Protein AF-A0A7S1U1Q9-F1 (afdb_monomer_lite)

Foldseek 3Di:
DVVVVVCVVQVVLVVVLVVLVVVLVPDPDPVSNVVSLVVSVVSLVVCVVVLLVVLVQLVDWDFDVDVPDDGWIARPVDNVDTCPDPVSVVVNVVSVVCVCCRPPVSVVVVVVVVVPDPPPPPD

Structure (mmCIF, N/CA/C/O backbone):
data_AF-A0A7S1U1Q9-F1
#
_entry.id   AF-A0A7S1U1Q9-F1
#
loop_
_atom_site.group_PDB
_atom_site.id
_atom_site.type_symbol
_atom_site.label_atom_id
_atom_site.label_alt_id
_atom_site.label_comp_id
_atom_site.label_asym_id
_atom_site.label_entity_id
_atom_site.label_seq_id
_atom_site.pdbx_PDB_ins_code
_atom_site.Cartn_x
_atom_site.Cartn_y
_atom_site.Cartn_z
_atom_site.occupancy
_atom_site.B_iso_or_equiv
_atom_site.auth_seq_id
_atom_site.auth_comp_id
_atom_site.auth_asym_id
_atom_site.auth_atom_id
_atom_site.pdbx_PDB_model_num
ATOM 1 N N . ASP A 1 1 ? 14.024 -17.373 -10.344 1.00 50.00 1 ASP A N 1
ATOM 2 C CA . ASP A 1 1 ? 12.901 -16.471 -10.676 1.00 50.00 1 ASP A CA 1
ATOM 3 C C . ASP A 1 1 ? 12.632 -15.476 -9.555 1.00 50.00 1 ASP A C 1
ATOM 5 O O . ASP A 1 1 ? 11.973 -15.807 -8.574 1.00 50.00 1 ASP A O 1
ATOM 9 N N . TYR A 1 2 ? 13.161 -14.258 -9.680 1.00 52.94 2 TYR A N 1
ATOM 10 C CA . TYR A 1 2 ? 13.013 -13.172 -8.698 1.00 52.94 2 TYR A CA 1
ATOM 11 C C . TYR A 1 2 ? 11.547 -12.838 -8.382 1.00 52.94 2 TYR A C 1
ATOM 13 O O . TYR A 1 2 ? 11.214 -12.513 -7.242 1.00 52.94 2 TYR A O 1
ATOM 21 N N . PHE A 1 3 ? 10.656 -13.040 -9.355 1.00 55.47 3 PHE A N 1
ATOM 22 C CA . PHE A 1 3 ? 9.212 -12.914 -9.190 1.00 55.47 3 PHE A CA 1
ATOM 23 C C . PHE A 1 3 ? 8.642 -13.883 -8.142 1.00 55.47 3 PHE A C 1
ATOM 25 O O . PHE A 1 3 ? 7.838 -13.476 -7.314 1.00 55.47 3 PHE A O 1
ATOM 32 N N . HIS A 1 4 ? 9.105 -15.138 -8.089 1.00 58.59 4 HIS A N 1
ATOM 33 C CA . HIS A 1 4 ? 8.676 -16.087 -7.053 1.00 58.59 4 HIS A CA 1
ATOM 34 C C . HIS A 1 4 ? 9.153 -15.664 -5.656 1.00 58.59 4 HIS A C 1
ATOM 36 O O . HIS A 1 4 ? 8.424 -15.845 -4.684 1.00 58.59 4 HIS A O 1
ATOM 42 N N . GLY A 1 5 ? 10.334 -15.042 -5.557 1.00 61.84 5 GLY A N 1
ATOM 43 C CA . GLY A 1 5 ? 10.854 -14.490 -4.302 1.00 61.84 5 GLY A CA 1
ATOM 44 C C . GLY A 1 5 ? 10.065 -13.270 -3.814 1.00 61.84 5 GLY A C 1
ATOM 45 O O . GLY A 1 5 ? 9.730 -13.189 -2.633 1.00 61.84 5 GLY A O 1
ATOM 46 N N . LEU A 1 6 ? 9.706 -12.358 -4.725 1.00 62.38 6 LEU A N 1
ATOM 47 C CA . LEU A 1 6 ? 8.869 -11.190 -4.423 1.00 62.38 6 LEU A CA 1
ATOM 48 C C . LEU A 1 6 ? 7.423 -11.572 -4.105 1.00 62.38 6 LEU A C 1
ATOM 50 O O . LEU A 1 6 ? 6.814 -11.017 -3.191 1.00 62.38 6 LEU A O 1
ATOM 54 N N . VAL A 1 7 ? 6.859 -12.530 -4.840 1.00 64.94 7 VAL A N 1
ATOM 55 C CA . VAL A 1 7 ? 5.527 -13.058 -4.545 1.00 64.94 7 VAL A CA 1
ATOM 56 C C . VAL A 1 7 ? 5.556 -13.776 -3.205 1.00 64.94 7 VAL A C 1
ATOM 58 O O . VAL A 1 7 ? 4.652 -13.562 -2.420 1.00 64.94 7 VAL A O 1
ATOM 61 N N . MET A 1 8 ? 6.594 -14.531 -2.844 1.00 66.75 8 MET A N 1
ATOM 62 C CA . MET A 1 8 ? 6.680 -15.085 -1.485 1.00 66.75 8 MET A CA 1
ATOM 63 C C . MET A 1 8 ? 6.754 -13.995 -0.411 1.00 66.75 8 MET A C 1
ATOM 65 O O . MET A 1 8 ? 6.061 -14.101 0.603 1.00 66.75 8 MET A O 1
ATOM 69 N N . SER A 1 9 ? 7.535 -12.934 -0.625 1.00 66.75 9 SER A N 1
ATOM 70 C CA . SER A 1 9 ? 7.691 -11.865 0.369 1.00 66.75 9 SER A CA 1
ATOM 71 C C . SER A 1 9 ? 6.464 -10.953 0.494 1.00 66.75 9 SER A C 1
ATOM 73 O O . SER A 1 9 ? 6.261 -10.370 1.555 1.00 66.75 9 SER A O 1
ATOM 75 N N . THR A 1 10 ? 5.613 -10.872 -0.535 1.00 70.81 10 THR A N 1
ATOM 76 C CA . THR A 1 10 ? 4.384 -10.050 -0.543 1.00 70.81 10 THR A CA 1
ATOM 77 C C . THR A 1 10 ? 3.098 -10.862 -0.356 1.00 70.81 10 THR A C 1
ATOM 79 O O . THR A 1 10 ? 2.179 -10.414 0.326 1.00 70.81 10 THR A O 1
ATOM 82 N N . ALA A 1 11 ? 3.025 -12.090 -0.867 1.00 74.56 11 ALA A N 1
ATOM 83 C CA . ALA A 1 11 ? 1.877 -12.979 -0.698 1.00 74.56 11 ALA A CA 1
ATOM 84 C C . ALA A 1 11 ? 1.785 -13.516 0.728 1.00 74.56 11 ALA A C 1
ATOM 86 O O . ALA A 1 11 ? 0.681 -13.634 1.244 1.00 74.56 11 ALA A O 1
ATOM 87 N N . THR A 1 12 ? 2.908 -13.785 1.401 1.00 77.56 12 THR A N 1
ATOM 88 C CA . THR A 1 12 ? 2.886 -14.214 2.809 1.00 77.56 12 THR A CA 1
ATOM 89 C C . THR A 1 12 ? 2.208 -13.177 3.712 1.00 7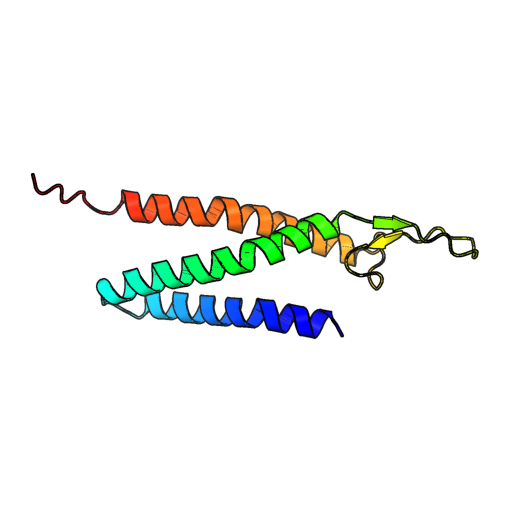7.56 12 THR A C 1
ATOM 91 O O . THR A 1 12 ? 1.250 -13.537 4.401 1.00 77.56 12 THR A O 1
ATOM 94 N N . PRO A 1 13 ? 2.601 -11.886 3.695 1.00 76.12 13 PRO A N 1
ATOM 95 C CA . PRO A 1 13 ? 1.897 -10.883 4.480 1.00 76.12 13 PRO A CA 1
ATOM 96 C C . PRO A 1 13 ? 0.468 -10.643 3.979 1.00 76.12 13 PRO A C 1
ATOM 98 O O . PRO A 1 13 ? -0.402 -10.433 4.812 1.00 76.12 13 PRO A O 1
ATOM 101 N N . LEU A 1 14 ? 0.167 -10.744 2.678 1.00 75.62 14 LEU A N 1
ATOM 102 C CA . LEU A 1 14 ? -1.215 -10.618 2.182 1.00 75.62 14 LEU A CA 1
ATOM 103 C C . LEU A 1 14 ? -2.129 -11.758 2.653 1.00 75.62 14 LEU A C 1
ATOM 105 O O . LEU A 1 14 ? -3.251 -11.505 3.085 1.00 75.62 14 LEU A O 1
ATOM 109 N N . VAL A 1 15 ? -1.656 -13.004 2.620 1.00 82.25 15 VAL A N 1
ATOM 110 C CA . VAL A 1 15 ? -2.392 -14.169 3.133 1.00 82.25 15 VAL A CA 1
ATOM 111 C C . VAL A 1 15 ? -2.610 -14.025 4.636 1.00 82.25 15 VAL A C 1
ATOM 113 O O . VAL A 1 15 ? -3.726 -14.231 5.113 1.00 82.25 15 VAL A O 1
ATOM 116 N N . LEU A 1 16 ? -1.585 -13.598 5.381 1.00 81.94 16 LEU A N 1
ATOM 117 C CA . LEU A 1 16 ? -1.723 -13.292 6.805 1.00 81.94 16 LEU A CA 1
ATOM 118 C C . LEU A 1 16 ? -2.730 -12.160 7.050 1.00 81.94 16 LEU A C 1
ATOM 120 O O . LEU A 1 16 ? -3.570 -12.290 7.935 1.00 81.94 16 LEU A O 1
ATOM 124 N N . LEU A 1 17 ? -2.725 -11.098 6.241 1.00 81.06 17 LEU A N 1
ATOM 125 C CA . LEU A 1 17 ? -3.694 -10.003 6.334 1.00 81.06 17 LEU A CA 1
ATOM 126 C C . LEU A 1 17 ? -5.129 -10.478 6.081 1.00 81.06 17 LEU A C 1
ATOM 128 O O . LEU A 1 17 ? -6.029 -10.103 6.831 1.00 81.06 17 LEU A O 1
ATOM 132 N N . VAL A 1 18 ? -5.350 -11.334 5.079 1.00 83.75 18 VAL A N 1
ATOM 133 C CA . VAL A 1 18 ? -6.671 -11.920 4.799 1.00 83.75 18 VAL A CA 1
ATOM 134 C C . VAL A 1 18 ? -7.125 -12.799 5.964 1.00 83.75 18 VAL A C 1
ATOM 136 O O . VAL A 1 18 ? -8.255 -12.654 6.430 1.00 83.75 18 VAL A O 1
ATOM 139 N N . LEU A 1 19 ? -6.247 -13.654 6.493 1.00 86.62 19 LEU A N 1
ATOM 140 C CA . LEU A 1 19 ? -6.551 -14.489 7.660 1.00 86.62 19 LEU A CA 1
ATOM 141 C C . LEU A 1 19 ? -6.871 -13.649 8.900 1.00 86.62 19 LEU A C 1
ATOM 143 O O . LEU A 1 19 ? -7.816 -13.959 9.623 1.00 86.62 19 LEU A O 1
ATOM 147 N N . MET A 1 20 ? -6.137 -12.562 9.133 1.00 83.56 20 MET A N 1
ATOM 148 C CA . MET A 1 20 ? -6.384 -11.644 10.246 1.00 83.56 20 MET A CA 1
ATOM 149 C C . MET A 1 20 ? -7.679 -10.845 10.066 1.00 8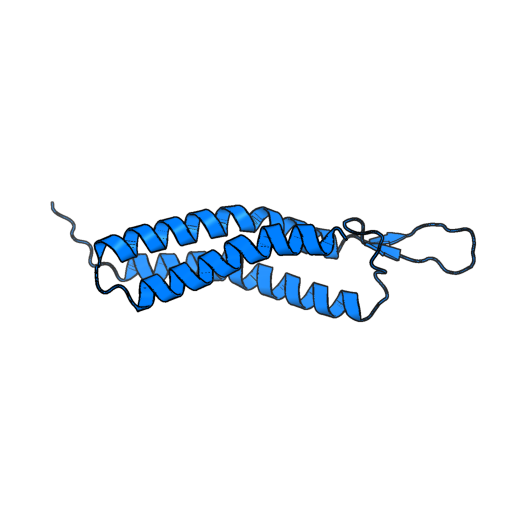3.56 20 MET A C 1
ATOM 151 O O . MET A 1 20 ? -8.415 -10.652 11.035 1.00 83.56 20 MET A O 1
ATOM 155 N N . TYR A 1 21 ? -7.999 -10.427 8.840 1.00 83.25 21 TYR A N 1
ATOM 156 C CA . TYR A 1 21 ? -9.261 -9.762 8.516 1.00 83.25 21 TYR A CA 1
ATOM 157 C C . TYR A 1 21 ? -10.457 -10.698 8.734 1.00 83.25 21 TYR A C 1
ATOM 159 O O . TYR A 1 21 ? -11.438 -10.313 9.370 1.00 83.25 21 TYR A O 1
ATOM 167 N N . VAL A 1 22 ? -10.354 -11.955 8.296 1.00 86.50 22 VAL A N 1
ATOM 168 C CA . VAL A 1 22 ? -11.358 -12.996 8.572 1.00 86.50 22 VAL A CA 1
ATOM 169 C C . VAL A 1 22 ? -11.433 -13.298 10.074 1.00 86.50 22 VAL A C 1
ATOM 171 O O . VAL A 1 22 ? -12.517 -13.380 10.646 1.00 86.50 22 VAL A O 1
ATOM 174 N N . GLY A 1 23 ? -10.296 -13.363 10.768 1.00 83.69 23 GLY A N 1
ATOM 175 C CA . GLY A 1 23 ? -10.250 -13.481 12.226 1.00 83.69 23 GLY A CA 1
ATOM 176 C C . GLY A 1 23 ? -10.992 -12.337 12.926 1.00 83.69 23 GLY A C 1
ATOM 177 O O . GLY A 1 23 ? -11.713 -12.568 13.896 1.00 83.69 23 GLY A O 1
ATOM 178 N N . ARG A 1 24 ? -10.910 -11.110 12.401 1.00 82.75 24 ARG A N 1
ATOM 179 C CA . ARG A 1 24 ? -11.636 -9.940 12.919 1.00 82.75 24 ARG A CA 1
ATOM 180 C C . ARG A 1 24 ? -13.155 -10.048 12.731 1.00 82.75 24 ARG A C 1
ATOM 182 O O . ARG A 1 24 ? -13.913 -9.582 13.590 1.00 82.75 24 ARG A O 1
ATOM 189 N N . THR A 1 25 ? -13.618 -10.627 11.622 1.00 80.44 25 THR A N 1
ATOM 190 C CA . THR A 1 25 ? -15.060 -10.813 11.380 1.00 80.44 25 THR A CA 1
ATOM 191 C C . THR A 1 25 ? -15.639 -11.933 12.243 1.00 80.44 25 THR A C 1
ATOM 193 O O . THR A 1 25 ? -16.773 -11.805 12.705 1.00 80.44 25 THR A O 1
ATOM 196 N N . ILE A 1 26 ? -14.849 -12.973 12.529 1.00 87.06 26 ILE A N 1
ATOM 197 C CA . ILE A 1 26 ? -15.238 -14.117 13.370 1.00 87.06 26 ILE A CA 1
ATOM 198 C C . ILE A 1 26 ? -15.177 -13.776 14.868 1.00 87.06 26 ILE A C 1
ATOM 200 O O . ILE A 1 26 ? -16.041 -14.191 15.644 1.00 87.06 26 ILE A O 1
ATOM 204 N N . THR A 1 27 ? -14.173 -13.012 15.301 1.00 84.75 27 THR A N 1
ATOM 205 C CA . THR A 1 27 ? -14.011 -12.653 16.716 1.00 84.75 27 THR A CA 1
ATOM 206 C C . THR A 1 27 ? -15.046 -11.607 17.145 1.00 84.75 27 THR A C 1
ATOM 208 O O . THR A 1 27 ? -15.120 -10.496 16.613 1.00 84.75 27 THR A O 1
ATOM 211 N N . ARG A 1 28 ? -15.866 -11.963 18.145 1.00 82.31 28 ARG A N 1
ATOM 212 C CA . ARG A 1 28 ? -16.805 -11.037 18.814 1.00 82.31 28 ARG A CA 1
ATOM 213 C C . ARG A 1 28 ? -16.155 -10.251 19.956 1.00 82.31 28 ARG A C 1
ATOM 215 O O . ARG A 1 28 ? -16.739 -9.276 20.416 1.00 82.31 28 ARG A O 1
ATOM 222 N N . ASP A 1 29 ? -14.966 -10.660 20.396 1.00 83.56 29 ASP A N 1
ATOM 223 C CA . ASP A 1 29 ? -14.230 -10.002 21.473 1.00 83.56 29 ASP A CA 1
ATOM 224 C C . ASP A 1 29 ? -13.689 -8.636 21.021 1.00 83.56 29 ASP A C 1
ATOM 226 O O . ASP A 1 29 ? -12.932 -8.516 20.053 1.00 83.56 29 ASP A O 1
ATOM 230 N N . THR A 1 30 ? -14.099 -7.579 21.721 1.00 77.56 30 THR A N 1
ATOM 231 C CA . THR A 1 30 ? -13.732 -6.197 21.391 1.00 77.56 30 THR A CA 1
ATOM 232 C C . THR A 1 30 ? -12.268 -5.866 21.682 1.00 77.56 30 THR A C 1
ATOM 234 O O . THR A 1 30 ? -11.748 -4.922 21.084 1.00 77.56 30 THR A O 1
ATOM 237 N N . GLY A 1 31 ? -11.611 -6.612 22.575 1.00 80.19 31 GLY A N 1
ATOM 238 C CA . GLY A 1 31 ? -10.189 -6.475 22.885 1.00 80.19 31 GLY A CA 1
ATOM 239 C C . GLY A 1 31 ? -9.320 -7.072 21.780 1.00 80.19 31 GLY A C 1
ATOM 240 O O . GLY A 1 31 ? -8.477 -6.370 21.221 1.00 80.19 31 GLY A O 1
ATOM 241 N N . ILE A 1 32 ? -9.603 -8.317 21.379 1.00 81.44 32 ILE A N 1
ATOM 242 C CA . ILE A 1 32 ? -8.878 -9.006 20.292 1.00 81.44 32 ILE A CA 1
ATOM 243 C C . ILE A 1 32 ? -9.015 -8.239 18.973 1.00 81.44 32 ILE A C 1
ATOM 245 O O . ILE A 1 32 ? -8.033 -8.083 18.248 1.00 81.44 32 ILE A O 1
ATOM 249 N N . ARG A 1 33 ? -10.200 -7.683 18.689 1.00 79.50 33 ARG A N 1
ATOM 250 C CA . ARG A 1 33 ? -10.411 -6.811 17.521 1.00 79.50 33 ARG A CA 1
ATOM 251 C C . ARG A 1 33 ? -9.439 -5.631 17.483 1.00 79.50 33 ARG A C 1
ATOM 253 O O . ARG A 1 33 ? -8.889 -5.353 16.427 1.00 79.50 33 ARG A O 1
ATOM 260 N N . GLY A 1 34 ? -9.187 -4.970 18.615 1.00 78.06 34 GLY A N 1
ATOM 261 C CA . GLY A 1 34 ? -8.244 -3.848 18.678 1.00 78.06 34 GLY A CA 1
ATOM 262 C C . GLY A 1 34 ? -6.798 -4.263 18.391 1.00 78.06 34 GLY A C 1
ATOM 263 O O . GLY A 1 34 ? -6.098 -3.584 17.641 1.00 78.06 34 GLY A O 1
ATOM 264 N N . THR A 1 35 ? -6.360 -5.402 18.934 1.00 82.25 35 THR A N 1
ATOM 265 C CA . THR A 1 35 ? -5.019 -5.949 18.670 1.00 82.25 35 THR A CA 1
ATOM 266 C C . THR A 1 35 ? -4.861 -6.389 17.214 1.00 82.25 35 THR A C 1
ATOM 268 O O . THR A 1 35 ? -3.838 -6.090 16.600 1.00 82.25 35 THR A O 1
ATOM 271 N N . LEU A 1 36 ? -5.876 -7.040 16.634 1.00 82.19 36 LEU A N 1
ATOM 272 C CA . LEU A 1 36 ? -5.886 -7.402 15.214 1.00 82.19 36 LEU A CA 1
ATOM 273 C C . LEU A 1 36 ? -5.801 -6.158 14.325 1.00 82.19 36 LEU A C 1
ATOM 275 O O . LEU A 1 36 ? -5.015 -6.146 13.384 1.00 82.19 36 LEU A O 1
ATOM 279 N N . ASP A 1 37 ? -6.532 -5.094 14.659 1.00 78.75 37 ASP A N 1
ATOM 280 C CA . ASP A 1 37 ? -6.514 -3.836 13.905 1.00 78.75 37 ASP A CA 1
ATOM 281 C C . ASP A 1 37 ? -5.136 -3.174 13.906 1.00 78.75 37 ASP A C 1
ATOM 283 O O . ASP A 1 37 ? -4.697 -2.664 12.872 1.00 78.75 37 ASP A O 1
ATOM 287 N N . TYR A 1 38 ? -4.445 -3.212 15.046 1.00 81.62 38 TYR A N 1
ATOM 288 C CA . TYR A 1 38 ? -3.088 -2.692 15.190 1.00 81.62 38 TYR A CA 1
ATOM 289 C C . TYR A 1 38 ? -2.051 -3.531 14.429 1.00 81.62 38 TYR A C 1
ATOM 291 O O . TYR A 1 38 ? -1.166 -2.991 13.759 1.00 81.62 38 TYR A O 1
ATOM 299 N N . LEU A 1 39 ? -2.166 -4.859 14.495 1.00 83.69 39 LEU A N 1
ATOM 300 C CA . LEU A 1 39 ? -1.269 -5.768 13.782 1.00 83.69 39 LEU A CA 1
ATOM 301 C C . LEU A 1 39 ? -1.461 -5.678 12.261 1.00 83.69 39 LEU A C 1
ATOM 303 O O . LEU A 1 39 ? -0.475 -5.585 11.534 1.00 83.69 39 LEU A O 1
ATOM 307 N N . ILE A 1 40 ? -2.710 -5.620 11.785 1.00 81.50 40 ILE A N 1
ATOM 308 C CA . ILE A 1 40 ? -3.044 -5.395 10.368 1.00 81.50 40 ILE A CA 1
ATOM 309 C C . ILE A 1 40 ? -2.410 -4.088 9.876 1.00 81.50 40 ILE A C 1
ATOM 311 O O . ILE A 1 40 ? -1.806 -4.065 8.802 1.00 81.50 40 ILE A O 1
ATOM 315 N N . LEU A 1 41 ? -2.481 -3.018 10.677 1.00 77.88 41 LEU A N 1
ATOM 316 C CA . LEU A 1 41 ? -1.861 -1.732 10.350 1.00 77.88 41 LEU A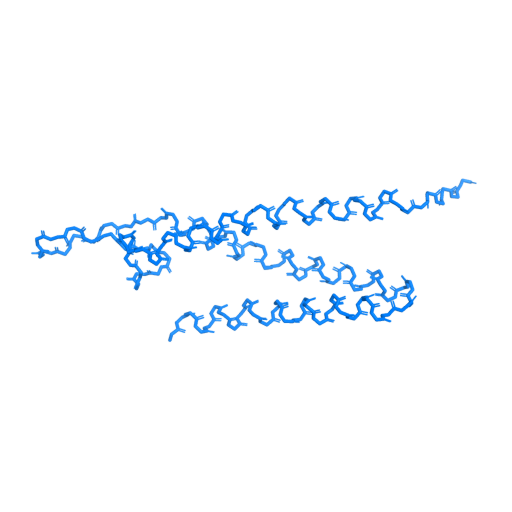 CA 1
ATOM 317 C C . LEU A 1 41 ? -0.343 -1.863 10.231 1.00 77.88 41 LEU A C 1
ATOM 319 O O . LEU A 1 41 ? 0.232 -1.434 9.236 1.00 77.88 41 LEU A O 1
ATOM 323 N N . THR A 1 42 ? 0.292 -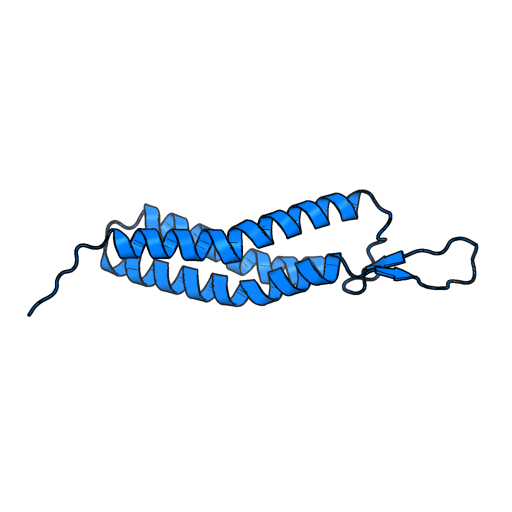2.485 11.224 1.00 81.75 42 THR A N 1
ATOM 324 C CA . THR A 1 42 ? 1.752 -2.644 11.280 1.00 81.75 42 THR A CA 1
ATOM 325 C C . THR A 1 42 ? 2.271 -3.428 10.074 1.00 81.75 42 THR A C 1
ATOM 327 O O . THR A 1 42 ? 3.203 -2.985 9.404 1.00 81.75 42 THR A O 1
ATOM 330 N N . VAL A 1 43 ? 1.633 -4.557 9.748 1.00 80.75 43 VAL A N 1
ATOM 331 C CA . VAL A 1 43 ? 2.011 -5.389 8.594 1.00 80.75 43 VAL A CA 1
ATOM 332 C C . VAL A 1 43 ? 1.803 -4.628 7.286 1.00 80.75 43 VAL A C 1
ATOM 334 O O . VAL A 1 43 ? 2.683 -4.626 6.429 1.00 80.75 43 VAL A O 1
ATOM 337 N N . THR A 1 44 ? 0.678 -3.927 7.137 1.00 76.88 44 THR A N 1
ATOM 338 C CA . THR A 1 44 ? 0.399 -3.189 5.897 1.00 76.88 44 THR A CA 1
ATOM 339 C C . THR A 1 44 ? 1.338 -1.997 5.716 1.00 76.88 44 THR A C 1
ATOM 341 O O . THR A 1 44 ? 1.828 -1.767 4.614 1.00 76.88 44 THR A O 1
ATOM 344 N N . PHE A 1 45 ? 1.664 -1.282 6.796 1.00 79.19 45 PHE A N 1
ATOM 345 C CA . PHE A 1 45 ? 2.649 -0.200 6.783 1.00 79.19 45 PHE A CA 1
ATOM 346 C C . PHE A 1 45 ? 4.051 -0.699 6.410 1.00 79.19 45 PHE A C 1
ATOM 348 O O . PHE A 1 45 ? 4.785 -0.004 5.716 1.00 79.19 45 PHE A O 1
ATOM 355 N N . MET A 1 46 ? 4.410 -1.919 6.816 1.00 80.12 46 MET A N 1
ATOM 356 C CA . MET A 1 46 ? 5.700 -2.526 6.485 1.00 80.12 46 MET A CA 1
ATOM 357 C C . MET A 1 46 ? 5.805 -2.943 5.008 1.00 80.12 46 MET A C 1
ATOM 359 O O . MET A 1 46 ? 6.882 -2.845 4.426 1.00 80.12 46 MET A O 1
ATOM 363 N N . VAL A 1 47 ? 4.699 -3.366 4.384 1.00 76.81 47 VAL A N 1
ATOM 364 C CA . VAL A 1 47 ? 4.648 -3.756 2.957 1.00 76.81 47 VAL A CA 1
ATOM 365 C C . VAL A 1 47 ? 4.463 -2.546 2.028 1.00 76.81 47 VAL A C 1
ATOM 367 O O . VAL A 1 47 ? 4.867 -2.585 0.863 1.00 76.81 47 VAL A O 1
ATOM 370 N N . LEU A 1 48 ? 3.908 -1.444 2.544 1.00 75.06 48 LEU A N 1
ATOM 371 C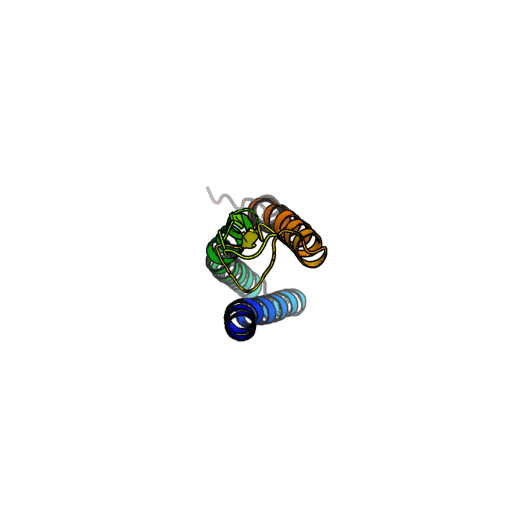 CA . LEU A 1 48 ? 3.700 -0.184 1.826 1.00 75.06 48 LEU A CA 1
ATOM 372 C C . LEU A 1 48 ? 4.949 0.352 1.095 1.00 75.06 48 LEU A C 1
ATOM 374 O O . LEU A 1 48 ? 4.816 0.663 -0.094 1.00 75.06 48 LEU A O 1
ATOM 378 N N . PRO A 1 49 ? 6.140 0.484 1.723 1.00 77.75 49 PRO A N 1
ATOM 379 C CA . PRO A 1 49 ? 7.320 1.003 1.037 1.00 77.75 49 PRO A CA 1
ATOM 380 C C . PRO A 1 49 ? 7.721 0.099 -0.125 1.00 77.75 49 PRO A C 1
ATOM 382 O O . PRO A 1 49 ? 7.966 0.594 -1.217 1.00 77.75 49 PRO A O 1
ATOM 385 N N . THR A 1 50 ? 7.692 -1.221 0.056 1.00 73.19 50 THR A N 1
ATOM 386 C CA . THR A 1 50 ? 8.031 -2.174 -1.006 1.00 73.19 50 THR A CA 1
ATOM 387 C C . THR A 1 50 ? 7.062 -2.065 -2.183 1.00 73.19 50 THR A C 1
ATOM 389 O O . THR A 1 50 ? 7.500 -1.948 -3.325 1.00 73.19 50 THR A O 1
ATOM 392 N N . ALA A 1 51 ? 5.752 -2.028 -1.922 1.00 71.56 51 ALA A N 1
ATOM 393 C CA . ALA A 1 51 ? 4.738 -1.892 -2.967 1.00 71.56 51 ALA A CA 1
ATOM 394 C C . ALA A 1 51 ? 4.837 -0.546 -3.705 1.00 71.56 51 ALA A C 1
ATOM 396 O O . ALA A 1 51 ? 4.728 -0.500 -4.931 1.00 71.56 51 ALA A O 1
ATOM 397 N N . THR A 1 52 ? 5.090 0.541 -2.974 1.00 72.88 52 THR A N 1
ATOM 398 C CA . THR A 1 52 ? 5.235 1.889 -3.541 1.00 72.88 52 THR A CA 1
ATOM 399 C C . THR A 1 52 ? 6.504 1.995 -4.379 1.00 72.88 52 THR A C 1
ATOM 401 O O . THR A 1 52 ? 6.449 2.470 -5.507 1.00 72.88 52 THR A O 1
ATOM 404 N N . THR A 1 53 ? 7.638 1.494 -3.885 1.00 74.25 53 THR A N 1
ATOM 405 C CA . THR A 1 53 ? 8.905 1.478 -4.625 1.00 74.25 53 THR A CA 1
ATOM 406 C C . THR A 1 53 ? 8.791 0.650 -5.901 1.00 74.25 53 THR A C 1
ATOM 408 O O . THR A 1 53 ? 9.230 1.110 -6.949 1.00 74.25 53 THR A O 1
ATOM 411 N N . LEU A 1 54 ? 8.150 -0.522 -5.861 1.00 69.25 54 LEU A N 1
ATOM 412 C CA . LEU A 1 54 ? 7.870 -1.302 -7.073 1.00 69.25 54 LEU A CA 1
ATOM 413 C C . LEU A 1 54 ? 6.974 -0.524 -8.042 1.00 69.25 54 LEU A C 1
ATOM 415 O O . LEU A 1 54 ? 7.263 -0.469 -9.230 1.00 69.25 54 LEU A O 1
ATOM 419 N N . SER A 1 55 ? 5.936 0.134 -7.527 1.00 70.38 55 SER A N 1
ATOM 420 C CA . SER A 1 55 ? 5.000 0.919 -8.334 1.00 70.38 55 SER A CA 1
ATOM 421 C C . SER A 1 55 ? 5.617 2.178 -8.940 1.00 70.38 55 SER A C 1
ATOM 423 O O . SER A 1 55 ? 5.175 2.594 -9.999 1.00 70.38 55 SER A O 1
ATOM 425 N N . CYS A 1 56 ? 6.614 2.796 -8.305 1.00 71.44 56 CYS A N 1
ATOM 426 C CA . CYS A 1 56 ? 7.376 3.898 -8.899 1.00 71.44 56 CYS A CA 1
ATOM 427 C C . CYS A 1 56 ? 8.397 3.375 -9.916 1.00 71.44 56 CYS A C 1
ATOM 429 O O . CYS A 1 56 ? 8.577 3.969 -10.976 1.00 71.44 56 CYS A O 1
ATOM 431 N N . ASN A 1 57 ? 9.036 2.241 -9.622 1.00 69.69 57 ASN A N 1
ATOM 432 C CA . ASN A 1 57 ? 10.024 1.646 -10.514 1.00 69.69 57 ASN A CA 1
ATO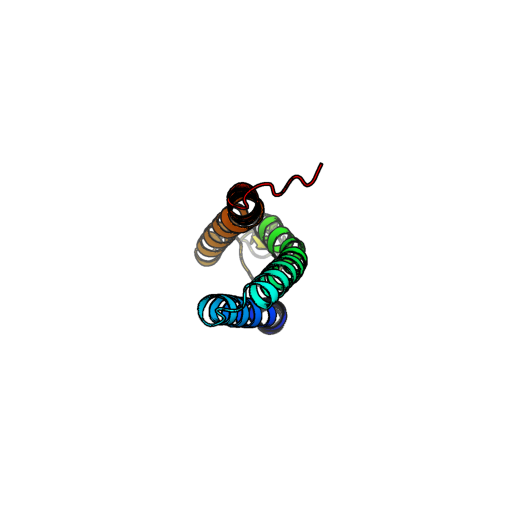M 433 C C . ASN A 1 57 ? 9.420 1.052 -11.786 1.00 69.69 57 ASN A C 1
ATOM 435 O O . ASN A 1 57 ? 10.101 1.043 -12.803 1.00 69.69 57 ASN A O 1
ATOM 439 N N . THR A 1 58 ? 8.146 0.643 -11.792 1.00 67.94 58 THR A N 1
ATOM 440 C CA . THR A 1 58 ? 7.466 0.193 -13.021 1.00 67.94 58 THR A CA 1
ATOM 441 C C . THR A 1 58 ? 7.328 1.286 -14.084 1.00 67.94 58 THR A C 1
ATOM 443 O O . THR A 1 58 ? 6.985 0.983 -15.225 1.00 67.94 58 THR A O 1
ATOM 446 N N . TRP A 1 59 ? 7.598 2.550 -13.755 1.00 68.25 59 TRP A N 1
ATOM 447 C CA . TRP A 1 59 ? 7.564 3.668 -14.702 1.00 68.25 59 TRP A CA 1
ATOM 448 C C . TRP A 1 59 ? 8.951 4.022 -15.247 1.00 68.25 59 TRP A C 1
ATOM 450 O O . TRP A 1 59 ? 9.038 4.755 -16.229 1.00 68.25 59 TRP A O 1
ATOM 460 N N . LEU A 1 60 ? 10.016 3.500 -14.632 1.00 73.81 60 LEU A N 1
ATOM 461 C CA . LEU A 1 60 ? 11.404 3.731 -15.020 1.00 73.81 60 LEU A CA 1
ATOM 462 C C . LEU A 1 60 ? 11.820 2.698 -16.074 1.00 73.81 60 LEU A C 1
ATOM 464 O O . LEU A 1 60 ? 12.015 1.521 -15.769 1.00 73.81 60 LEU A O 1
ATOM 468 N N . CYS A 1 61 ? 11.943 3.164 -17.314 1.00 74.00 61 CYS A N 1
ATOM 469 C CA . CYS A 1 61 ? 12.435 2.383 -18.442 1.00 74.00 61 CYS A CA 1
ATOM 470 C C . CYS A 1 61 ? 13.805 2.917 -18.862 1.00 74.00 61 CYS A C 1
ATOM 472 O O . CYS A 1 61 ? 13.980 4.131 -18.978 1.00 74.00 61 CYS A O 1
ATOM 474 N N . GLU A 1 62 ? 14.744 2.016 -19.116 1.00 74.50 62 GLU A N 1
ATOM 475 C CA . GLU A 1 62 ? 16.064 2.324 -19.656 1.00 74.50 62 GLU A CA 1
ATOM 476 C C . GLU A 1 62 ? 16.210 1.646 -21.019 1.00 74.50 62 GLU A C 1
ATOM 478 O O . GLU A 1 62 ? 15.859 0.477 -21.192 1.00 74.50 62 GLU A O 1
ATOM 483 N N . THR A 1 63 ? 16.659 2.406 -22.014 1.00 71.25 63 THR A N 1
ATOM 484 C CA . THR A 1 63 ? 16.948 1.901 -23.358 1.00 71.25 63 THR A CA 1
ATOM 485 C C . THR A 1 63 ? 18.314 1.239 -23.336 1.00 71.25 63 THR A C 1
ATOM 487 O O . THR A 1 63 ? 19.306 1.887 -23.007 1.00 71.25 63 THR A O 1
ATOM 490 N N . LEU A 1 64 ? 18.368 -0.052 -23.656 1.00 65.12 64 LEU A N 1
ATOM 491 C CA . LEU A 1 64 ? 19.644 -0.723 -23.858 1.00 65.12 64 LEU A CA 1
ATOM 492 C C . LEU A 1 64 ? 20.042 -0.515 -25.320 1.00 65.12 64 LEU A C 1
ATOM 494 O O . LEU A 1 64 ? 19.363 -1.023 -26.209 1.00 65.12 64 LEU A O 1
ATOM 498 N N . ASP A 1 65 ? 21.140 0.211 -25.550 1.00 59.28 65 ASP A N 1
ATOM 499 C CA . ASP A 1 65 ? 21.783 0.345 -26.865 1.00 59.28 65 ASP A CA 1
ATOM 500 C C . ASP A 1 65 ? 22.448 -0.992 -27.239 1.00 59.28 65 ASP A C 1
ATOM 502 O O . ASP A 1 65 ? 23.672 -1.150 -27.237 1.00 59.28 65 ASP A O 1
ATOM 506 N N . THR A 1 66 ? 21.641 -2.020 -27.492 1.00 56.31 66 THR A N 1
ATOM 507 C CA . THR A 1 66 ? 22.119 -3.235 -28.147 1.00 56.31 66 THR A CA 1
ATOM 508 C C . THR A 1 66 ? 22.252 -2.933 -29.629 1.00 56.31 66 THR A C 1
ATOM 510 O O . THR A 1 66 ? 21.305 -2.481 -30.256 1.00 56.31 66 THR A O 1
ATOM 513 N N . SER A 1 67 ? 23.437 -3.185 -30.179 1.00 55.78 67 SER A N 1
ATOM 514 C CA . SER A 1 67 ? 23.893 -2.910 -31.550 1.00 55.78 67 SER A CA 1
ATOM 515 C C . SER A 1 67 ? 23.103 -3.582 -32.693 1.00 55.78 67 SER A C 1
ATOM 517 O O . SER A 1 67 ? 23.626 -3.699 -33.798 1.00 55.78 67 SER A O 1
ATOM 519 N N . ASP A 1 68 ? 21.874 -4.023 -32.441 1.00 54.31 68 ASP A N 1
ATOM 520 C CA . ASP A 1 68 ? 20.971 -4.696 -33.368 1.00 54.31 68 ASP A CA 1
ATOM 521 C C . ASP A 1 68 ? 19.695 -3.851 -33.513 1.00 54.31 68 ASP A C 1
ATOM 523 O O . ASP A 1 68 ? 18.798 -4.006 -32.700 1.00 54.31 68 ASP A O 1
ATOM 527 N N . GLU A 1 69 ? 19.677 -2.949 -34.505 1.00 54.00 69 GLU A N 1
ATOM 528 C CA . GLU A 1 69 ? 18.589 -2.199 -35.196 1.00 54.00 69 GLU A CA 1
ATOM 529 C C . GLU A 1 69 ? 17.222 -1.855 -34.529 1.00 54.00 69 GLU A C 1
ATOM 531 O O . GLU A 1 69 ? 16.424 -1.146 -35.142 1.00 54.00 69 GLU A O 1
ATOM 536 N N . GLU A 1 70 ? 16.931 -2.242 -33.289 1.00 59.22 70 GLU A N 1
ATOM 537 C CA . GLU A 1 70 ? 15.723 -1.904 -32.536 1.00 59.22 70 GLU A CA 1
ATOM 538 C C . GLU A 1 70 ? 16.091 -1.509 -31.098 1.00 59.22 70 GLU A C 1
ATOM 540 O O . GLU A 1 70 ? 16.462 -2.352 -30.279 1.00 59.22 70 GLU A O 1
ATOM 545 N N . ASP A 1 71 ? 15.934 -0.224 -30.771 1.00 59.50 71 ASP A N 1
ATOM 546 C CA . ASP A 1 71 ? 16.095 0.296 -29.411 1.00 59.50 71 ASP A CA 1
ATOM 547 C C . ASP A 1 71 ? 15.046 -0.342 -28.481 1.00 59.50 71 ASP A C 1
ATOM 549 O O . ASP A 1 71 ? 13.874 0.058 -28.447 1.00 59.50 71 ASP A O 1
ATOM 553 N N . LYS A 1 72 ? 15.438 -1.364 -27.713 1.00 64.25 72 LYS A N 1
ATOM 554 C CA . LYS A 1 72 ? 14.548 -2.023 -26.748 1.00 64.25 72 LYS A CA 1
ATOM 555 C C . LYS A 1 72 ? 14.677 -1.368 -25.376 1.00 64.25 72 LYS A C 1
ATOM 557 O O . LYS A 1 72 ? 15.740 -1.349 -24.758 1.00 64.25 72 LYS A O 1
ATOM 562 N N . ALA A 1 73 ? 13.560 -0.829 -24.885 1.00 67.56 73 ALA A N 1
ATOM 563 C CA . ALA A 1 73 ? 13.452 -0.263 -23.545 1.00 67.56 73 ALA A CA 1
ATOM 564 C C . ALA A 1 73 ? 13.044 -1.339 -22.531 1.00 67.56 73 ALA A C 1
ATOM 566 O O . ALA A 1 73 ? 11.983 -1.959 -22.665 1.00 67.56 73 ALA A O 1
ATOM 567 N N . TYR A 1 74 ? 13.856 -1.520 -21.494 1.00 71.44 74 TYR A N 1
ATOM 568 C CA . TYR A 1 74 ? 13.645 -2.487 -20.419 1.00 71.44 74 TYR A CA 1
ATOM 569 C C . TYR A 1 74 ? 13.353 -1.785 -19.095 1.00 71.44 74 TYR A C 1
ATOM 571 O O . TYR A 1 74 ? 13.750 -0.643 -18.867 1.00 71.44 74 TYR A O 1
ATOM 579 N N . LEU A 1 75 ? 12.632 -2.466 -18.210 1.00 70.06 75 LEU A N 1
ATOM 580 C CA . LEU A 1 75 ? 12.292 -1.939 -16.896 1.00 70.06 75 LEU A CA 1
ATOM 581 C C . LEU A 1 75 ? 13.509 -1.984 -15.956 1.00 70.06 75 LEU A C 1
ATOM 583 O O . LEU A 1 75 ? 14.057 -3.052 -15.708 1.00 70.06 75 LEU A O 1
ATOM 587 N N . VAL A 1 76 ? 13.888 -0.856 -15.350 1.00 66.25 76 VAL A N 1
ATOM 588 C CA . VAL A 1 76 ? 15.103 -0.767 -14.506 1.00 66.25 76 VAL A CA 1
ATOM 589 C C . VAL A 1 76 ? 15.032 -1.674 -13.270 1.00 66.25 76 VAL A C 1
ATOM 591 O O . VAL A 1 76 ? 16.042 -2.214 -12.822 1.00 66.25 76 VAL A O 1
ATOM 594 N N . SER A 1 77 ? 13.836 -1.885 -12.707 1.00 63.94 77 SER A N 1
ATOM 595 C CA . SER A 1 77 ? 13.667 -2.822 -11.586 1.00 63.94 77 SER A CA 1
ATOM 596 C C . SER A 1 77 ? 13.741 -4.289 -11.986 1.00 63.94 77 SER A C 1
ATOM 598 O O . SER A 1 77 ? 13.967 -5.132 -11.120 1.00 63.94 77 SER A O 1
ATOM 600 N N . ASP A 1 78 ? 13.480 -4.600 -13.254 1.00 63.44 78 ASP A N 1
ATOM 601 C CA . ASP A 1 78 ? 13.507 -5.963 -13.770 1.00 63.44 78 ASP A CA 1
ATOM 602 C C . ASP A 1 78 ? 13.776 -5.940 -15.280 1.00 63.44 78 ASP A C 1
ATOM 604 O O . ASP A 1 78 ? 12.855 -5.820 -16.093 1.00 63.44 78 ASP A O 1
ATOM 608 N N . TYR A 1 79 ? 15.051 -6.086 -15.651 1.00 64.06 79 TYR A N 1
ATOM 609 C CA . TYR A 1 79 ? 15.490 -6.122 -17.050 1.00 64.06 79 TYR A CA 1
ATOM 610 C C . TYR A 1 79 ? 14.902 -7.302 -17.844 1.00 64.06 79 TYR A C 1
ATOM 612 O O . TYR A 1 79 ? 15.130 -7.402 -19.046 1.00 64.06 79 TYR A O 1
ATOM 620 N N . SER A 1 80 ? 14.130 -8.197 -17.216 1.00 65.81 80 SER A N 1
ATOM 621 C CA . SER A 1 80 ? 13.375 -9.231 -17.923 1.00 65.81 80 SER A CA 1
ATOM 622 C C . SER A 1 80 ? 12.069 -8.719 -18.553 1.00 65.81 80 SER A C 1
ATOM 624 O O . SER A 1 80 ? 11.433 -9.476 -19.294 1.00 65.81 80 SER A O 1
ATOM 626 N N . ILE A 1 81 ? 11.624 -7.493 -18.247 1.00 66.88 81 ILE A N 1
ATOM 627 C CA . ILE A 1 81 ? 10.359 -6.925 -18.735 1.00 66.88 81 ILE A CA 1
ATOM 628 C C . ILE A 1 81 ? 10.639 -5.794 -19.730 1.00 66.88 81 ILE A C 1
ATOM 630 O O . ILE A 1 81 ? 11.192 -4.757 -19.374 1.00 66.88 81 ILE A O 1
ATOM 634 N N . GLU A 1 82 ? 10.187 -5.973 -20.971 1.00 69.38 82 GLU A N 1
ATOM 635 C CA . GLU A 1 82 ? 10.210 -4.942 -22.013 1.00 69.38 82 GLU A CA 1
ATOM 636 C C . GLU A 1 82 ? 9.061 -3.936 -21.811 1.00 69.38 82 GLU A C 1
ATOM 638 O O . GLU A 1 82 ? 7.887 -4.322 -21.728 1.00 69.38 82 GLU A O 1
ATOM 643 N N . CYS A 1 83 ? 9.382 -2.639 -21.776 1.00 71.50 83 CYS A N 1
ATOM 644 C CA . CYS A 1 83 ? 8.417 -1.555 -21.550 1.00 71.50 83 CYS A CA 1
ATOM 645 C C . CYS A 1 83 ? 7.400 -1.378 -22.690 1.00 71.50 83 CYS A C 1
ATOM 647 O O . CYS A 1 83 ? 6.342 -0.797 -22.470 1.00 71.50 83 CYS A O 1
ATOM 649 N N . ASN A 1 84 ? 7.682 -1.909 -23.885 1.00 67.62 84 ASN A N 1
ATOM 650 C CA . ASN A 1 84 ? 6.781 -1.848 -25.043 1.00 67.62 84 ASN A CA 1
ATOM 651 C C . ASN A 1 84 ? 5.787 -3.020 -25.126 1.00 67.62 84 ASN A C 1
ATOM 653 O O . ASN A 1 84 ? 5.065 -3.155 -26.114 1.00 67.62 84 ASN A O 1
ATOM 657 N N . THR A 1 85 ? 5.728 -3.886 -24.112 1.00 71.81 85 THR A N 1
ATOM 658 C CA . THR A 1 85 ? 4.808 -5.029 -24.126 1.00 71.81 85 THR A CA 1
ATOM 659 C C . THR A 1 85 ? 3.459 -4.690 -23.478 1.00 71.81 85 THR A C 1
ATOM 661 O O . THR A 1 85 ? 3.420 -4.036 -22.436 1.00 71.81 85 THR A O 1
ATOM 664 N N . PRO A 1 86 ? 2.327 -5.218 -23.991 1.00 70.62 86 PRO A N 1
ATOM 665 C CA . PRO A 1 86 ? 0.996 -5.004 -23.397 1.00 70.62 86 PRO A CA 1
ATOM 666 C C . PRO A 1 86 ? 0.877 -5.553 -21.964 1.00 70.62 86 PRO A C 1
ATOM 668 O O . PRO A 1 86 ? -0.012 -5.183 -21.199 1.00 70.62 86 PRO A O 1
ATOM 671 N N . ARG A 1 87 ? 1.804 -6.433 -21.565 1.00 68.81 87 ARG A N 1
ATOM 672 C CA . ARG A 1 87 ? 1.923 -6.929 -20.194 1.00 68.81 87 ARG A CA 1
ATOM 673 C C . ARG A 1 87 ? 2.322 -5.806 -19.219 1.00 68.81 87 ARG A C 1
ATOM 675 O O . ARG A 1 87 ? 1.839 -5.802 -18.090 1.00 68.81 87 ARG A O 1
ATOM 682 N N . HIS A 1 88 ? 3.137 -4.841 -19.652 1.00 70.12 88 HIS A N 1
ATOM 683 C CA . HIS A 1 88 ? 3.565 -3.689 -18.847 1.00 70.12 88 HIS A CA 1
ATOM 684 C C . HIS A 1 88 ? 2.418 -2.720 -18.536 1.00 70.12 88 HIS A C 1
ATOM 686 O O . HIS A 1 88 ? 2.312 -2.244 -17.406 1.00 70.12 88 HIS A O 1
ATOM 692 N N . GLU A 1 89 ? 1.503 -2.493 -19.483 1.00 73.00 89 GLU A N 1
ATOM 693 C CA . GLU A 1 89 ? 0.336 -1.625 -19.264 1.00 73.00 89 GLU A CA 1
ATOM 694 C C . GLU A 1 89 ? -0.595 -2.157 -18.169 1.00 73.00 89 GLU A C 1
ATOM 696 O O . GLU A 1 89 ? -1.023 -1.407 -17.288 1.00 73.00 89 GLU A O 1
ATOM 701 N N . MET A 1 90 ? -0.848 -3.469 -18.160 1.00 72.12 90 MET A N 1
ATOM 702 C CA . MET A 1 90 ? -1.645 -4.109 -17.108 1.00 72.12 90 MET A CA 1
ATOM 703 C C . MET A 1 90 ? -0.980 -3.974 -15.732 1.00 72.12 90 MET A C 1
ATOM 705 O O . MET A 1 90 ? -1.662 -3.761 -14.725 1.00 72.12 90 MET A O 1
ATOM 709 N N . PHE A 1 91 ? 0.354 -4.029 -15.678 1.00 70.62 91 PHE A N 1
ATOM 710 C CA . PHE A 1 91 ? 1.101 -3.809 -14.440 1.00 70.62 91 PHE A CA 1
ATOM 711 C C . PHE A 1 91 ? 1.070 -2.353 -13.975 1.00 70.62 91 PHE A C 1
ATOM 713 O O . PHE A 1 91 ? 0.915 -2.115 -12.774 1.00 70.62 91 PHE A O 1
ATOM 720 N N . LYS A 1 92 ? 1.144 -1.378 -14.890 1.00 73.44 92 LYS A N 1
ATOM 721 C CA . LYS A 1 92 ? 0.946 0.042 -14.552 1.00 73.44 92 LYS A CA 1
ATOM 722 C C . LYS A 1 92 ? -0.436 0.289 -13.960 1.00 73.44 92 LYS A C 1
ATOM 724 O O . LYS A 1 92 ? -0.539 0.977 -12.946 1.00 73.44 92 LYS A O 1
ATOM 729 N N . LEU A 1 93 ? -1.481 -0.298 -14.544 1.00 78.56 93 LEU A N 1
ATOM 730 C CA . LEU A 1 93 ? -2.844 -0.159 -14.031 1.00 78.56 93 LEU A CA 1
ATOM 731 C C . LEU A 1 93 ? -2.978 -0.754 -12.620 1.00 78.56 93 LEU A C 1
ATOM 733 O O . LEU A 1 93 ? -3.521 -0.105 -11.726 1.00 78.56 93 LEU A O 1
ATOM 737 N N . TYR A 1 94 ? -2.436 -1.954 -12.396 1.00 74.19 94 TYR A N 1
ATOM 738 C CA . TYR A 1 94 ? -2.438 -2.595 -11.078 1.00 74.19 94 TYR A CA 1
ATOM 739 C C . TYR A 1 94 ? -1.692 -1.759 -10.025 1.00 74.19 94 TYR A C 1
ATOM 741 O O . TYR A 1 94 ? -2.213 -1.521 -8.933 1.00 74.19 94 TYR A O 1
ATOM 749 N N . ALA A 1 95 ? -0.504 -1.257 -10.370 1.00 73.81 95 ALA A N 1
ATOM 750 C CA . ALA A 1 95 ? 0.292 -0.385 -9.512 1.00 73.81 95 ALA A CA 1
ATOM 751 C C . ALA A 1 95 ? -0.452 0.918 -9.160 1.00 73.81 95 ALA A C 1
ATOM 753 O O . ALA A 1 95 ? -0.496 1.311 -7.994 1.00 73.81 95 ALA A O 1
ATOM 754 N N . ALA A 1 96 ? -1.106 1.551 -10.138 1.00 76.94 96 ALA A N 1
ATOM 755 C CA . ALA A 1 96 ? -1.890 2.766 -9.923 1.00 76.94 96 ALA A CA 1
ATOM 756 C C . ALA A 1 96 ? -3.068 2.542 -8.958 1.00 76.94 96 ALA A C 1
ATOM 758 O O . ALA A 1 96 ? -3.301 3.352 -8.061 1.00 76.94 96 ALA A O 1
ATOM 759 N N . VAL A 1 97 ? -3.778 1.417 -9.084 1.00 77.31 97 VAL A N 1
ATOM 760 C CA . VAL A 1 97 ? -4.870 1.058 -8.163 1.00 77.31 97 VAL A CA 1
ATOM 761 C C . VAL A 1 97 ? -4.340 0.817 -6.746 1.00 77.31 97 VAL A C 1
ATOM 763 O O . VAL A 1 97 ? -4.930 1.301 -5.779 1.00 77.31 97 VAL A O 1
ATOM 766 N N . MET A 1 98 ? -3.199 0.138 -6.606 1.00 71.94 98 MET A N 1
ATOM 767 C CA . MET A 1 98 ? -2.569 -0.108 -5.304 1.00 71.94 98 MET A CA 1
ATOM 768 C C . MET A 1 98 ? -2.095 1.188 -4.627 1.00 71.94 98 MET A C 1
ATOM 770 O O . MET A 1 98 ? -2.278 1.347 -3.418 1.00 71.94 98 MET A O 1
ATOM 774 N N . ILE A 1 99 ? -1.588 2.156 -5.400 1.00 73.56 99 ILE A N 1
ATOM 775 C CA . ILE A 1 99 ? -1.258 3.509 -4.917 1.00 73.56 99 ILE A CA 1
ATOM 776 C C . ILE A 1 99 ? -2.503 4.278 -4.460 1.00 73.56 99 ILE A C 1
ATOM 778 O O . ILE A 1 99 ? -2.384 5.169 -3.636 1.00 73.56 99 ILE A O 1
ATOM 782 N N . ILE A 1 100 ? -3.708 3.981 -4.936 1.00 72.94 100 ILE A N 1
ATOM 783 C CA . ILE A 1 100 ? -4.912 4.662 -4.430 1.00 72.94 100 ILE A CA 1
ATOM 784 C C . ILE A 1 100 ? -5.421 3.959 -3.168 1.00 72.94 100 ILE A C 1
ATOM 786 O O . ILE A 1 100 ? -5.732 4.599 -2.163 1.00 72.94 100 ILE A O 1
ATOM 790 N N . ILE A 1 101 ? -5.472 2.629 -3.179 1.00 71.12 101 ILE A N 1
ATOM 791 C CA . ILE A 1 101 ? -6.043 1.849 -2.077 1.00 71.12 101 ILE A CA 1
ATOM 792 C C . ILE A 1 101 ? -5.193 1.963 -0.805 1.00 71.12 101 ILE A C 1
ATOM 794 O O . ILE A 1 101 ? -5.749 2.137 0.283 1.00 71.12 101 ILE A O 1
ATOM 798 N N . TYR A 1 102 ? -3.865 1.892 -0.913 1.00 71.81 102 TYR A N 1
ATOM 799 C CA . TYR A 1 102 ? -3.005 1.795 0.266 1.00 71.81 102 TYR A CA 1
ATOM 800 C C . TYR A 1 102 ? -2.776 3.121 1.017 1.00 71.81 102 TYR A C 1
ATOM 802 O O . TYR A 1 102 ? -3.099 3.173 2.203 1.00 71.81 102 TYR A O 1
ATOM 810 N N . PRO A 1 103 ? -2.273 4.209 0.408 1.00 69.38 103 PRO A N 1
ATOM 811 C CA . PRO A 1 103 ? -2.046 5.468 1.118 1.00 69.38 103 PRO A CA 1
ATOM 812 C C . PRO A 1 103 ? -3.327 6.267 1.390 1.00 69.38 103 PRO A C 1
ATOM 814 O O . PRO A 1 103 ? -3.299 7.118 2.272 1.00 69.38 103 PRO A O 1
ATOM 817 N N . ILE A 1 104 ? -4.443 6.021 0.688 1.00 70.94 104 ILE A N 1
ATOM 818 C CA . ILE A 1 104 ? -5.694 6.780 0.894 1.00 70.94 104 ILE A CA 1
ATOM 819 C C . ILE A 1 104 ? -6.759 5.926 1.585 1.00 70.94 104 ILE A C 1
ATOM 821 O O . ILE A 1 104 ? -7.329 6.348 2.593 1.00 70.94 104 ILE A O 1
ATOM 825 N N . GLY A 1 105 ? -7.014 4.714 1.085 1.00 69.50 105 GLY A N 1
ATOM 826 C CA . GLY A 1 105 ? -8.069 3.844 1.612 1.00 69.50 105 GLY A CA 1
ATOM 827 C C . GLY A 1 105 ? -7.835 3.419 3.063 1.00 69.50 105 GLY A C 1
ATOM 828 O O . GLY A 1 105 ? -8.774 3.401 3.861 1.00 69.50 105 GLY A O 1
ATOM 829 N N . ILE A 1 106 ? -6.582 3.147 3.436 1.00 72.62 106 ILE A N 1
ATOM 830 C CA . ILE A 1 106 ? -6.239 2.716 4.795 1.00 72.62 106 ILE A CA 1
ATOM 831 C C . ILE A 1 106 ? -6.425 3.854 5.812 1.00 72.62 106 ILE A C 1
ATOM 833 O O . ILE A 1 106 ? -7.193 3.658 6.759 1.00 72.62 106 ILE A O 1
ATOM 837 N N . PRO A 1 107 ? -5.836 5.057 5.646 1.00 73.19 107 PRO A N 1
ATOM 838 C CA . PRO A 1 107 ? -6.073 6.160 6.580 1.00 73.19 107 PRO A CA 1
ATOM 839 C C . PRO A 1 107 ? -7.549 6.554 6.705 1.00 73.19 107 PRO A C 1
ATOM 841 O O . PRO A 1 107 ? -8.004 6.862 7.810 1.00 73.19 107 PRO A O 1
ATOM 844 N N . LEU A 1 108 ? -8.325 6.491 5.616 1.00 75.25 108 LEU A N 1
ATOM 845 C CA . LEU A 1 108 ? -9.772 6.744 5.644 1.00 75.25 108 LEU A CA 1
ATOM 846 C C . LEU A 1 108 ? -10.534 5.699 6.464 1.00 75.25 108 LEU A C 1
ATOM 848 O O . LEU A 1 108 ? -11.368 6.050 7.297 1.00 75.25 108 LEU A O 1
ATOM 852 N N . PHE A 1 109 ? -10.222 4.416 6.286 1.00 70.94 109 PHE A N 1
ATOM 853 C CA . PHE A 1 109 ? -10.863 3.346 7.047 1.00 70.94 109 PHE A CA 1
ATOM 854 C C . PHE A 1 109 ? -10.584 3.459 8.556 1.00 70.94 109 PHE A C 1
ATOM 856 O O . PHE A 1 109 ? -11.493 3.312 9.378 1.00 70.94 109 PHE A O 1
ATOM 863 N N . TYR A 1 110 ? -9.344 3.782 8.936 1.00 70.00 110 TYR A N 1
ATOM 864 C CA . TYR A 1 110 ? -8.973 3.955 10.344 1.00 70.00 110 TYR A CA 1
ATOM 865 C C . TYR A 1 110 ? -9.530 5.239 10.961 1.00 70.00 110 TYR A C 1
ATOM 867 O O . TYR A 1 110 ? -10.007 5.203 12.097 1.00 70.00 110 TYR A O 1
ATOM 875 N N . SER A 1 111 ? -9.515 6.357 10.233 1.00 75.75 111 SER A N 1
ATOM 876 C CA . SER A 1 111 ? -10.121 7.608 10.710 1.00 75.75 111 SER A CA 1
ATOM 877 C C . SER A 1 111 ? -11.625 7.442 10.924 1.00 75.75 111 SER A C 1
ATOM 879 O O . SER A 1 111 ? -12.125 7.813 11.985 1.00 75.75 111 SER A O 1
ATOM 881 N N . TYR A 1 112 ? -12.322 6.756 10.015 1.00 78.88 112 TYR A N 1
ATOM 882 C CA . TYR A 1 112 ? -13.723 6.382 10.205 1.00 78.88 112 TYR A CA 1
ATOM 883 C C . TYR A 1 112 ? -13.938 5.511 11.457 1.00 78.88 112 TYR A C 1
ATOM 885 O O . TYR A 1 112 ? -14.818 5.789 12.274 1.00 78.88 112 TYR A O 1
ATOM 893 N N . MET A 1 113 ? -13.102 4.487 11.667 1.00 67.75 113 MET A N 1
ATOM 894 C CA . MET A 1 113 ? -13.202 3.621 12.848 1.00 67.75 113 MET A CA 1
ATOM 895 C C . MET A 1 113 ? -12.959 4.377 14.163 1.00 67.75 113 MET A C 1
ATOM 897 O O . MET A 1 113 ? -13.607 4.083 15.170 1.00 67.75 113 MET A O 1
ATOM 901 N N . LEU A 1 114 ? -12.029 5.335 14.168 1.00 70.25 114 LEU A N 1
ATOM 902 C CA . LEU A 1 114 ? -11.708 6.142 15.343 1.00 70.25 114 LEU A CA 1
ATOM 903 C C . LEU A 1 114 ? -12.803 7.179 15.631 1.00 70.25 114 LEU A C 1
ATOM 905 O O . LEU A 1 114 ? -13.149 7.392 16.790 1.00 70.25 114 LEU A O 1
ATOM 909 N N . MET A 1 115 ? -13.390 7.778 14.592 1.00 72.94 115 MET A N 1
ATOM 910 C CA . MET A 1 115 ? -14.474 8.759 14.724 1.00 72.94 115 MET A CA 1
ATOM 911 C C . MET A 1 115 ? -15.786 8.132 15.217 1.00 72.94 115 MET A C 1
ATOM 913 O O . MET A 1 115 ? -16.544 8.795 15.920 1.00 72.94 115 MET A O 1
ATOM 917 N N . ASN A 1 116 ? -16.023 6.846 14.936 1.00 66.00 116 ASN A N 1
ATOM 918 C CA . ASN A 1 116 ? -17.180 6.106 15.451 1.00 66.00 116 ASN A CA 1
ATOM 919 C C . ASN A 1 116 ? -17.006 5.574 16.889 1.00 66.00 116 ASN A C 1
ATOM 921 O O . ASN A 1 116 ? -17.926 4.949 17.423 1.00 66.00 116 ASN A O 1
ATOM 925 N N . ARG A 1 117 ? -15.858 5.797 17.549 1.00 65.69 117 ARG A N 1
ATOM 926 C CA . ARG A 1 117 ? -15.702 5.481 18.979 1.00 65.69 117 ARG A CA 1
ATOM 927 C C . ARG A 1 117 ? -16.334 6.614 19.804 1.00 65.69 117 ARG A C 1
ATOM 929 O O . ARG A 1 117 ? -15.884 7.755 19.687 1.00 65.69 117 ARG A O 1
ATOM 936 N N . PRO A 1 118 ? -17.338 6.347 20.662 1.00 61.22 118 PRO A N 1
ATOM 937 C CA . PRO A 1 118 ? -17.862 7.373 21.555 1.00 61.22 118 PRO A CA 1
ATOM 938 C C . PRO A 1 118 ? -16.736 7.858 22.475 1.00 61.22 118 PRO A C 1
ATOM 940 O O . PRO A 1 118 ? -16.060 7.056 23.122 1.00 61.22 118 PRO A O 1
ATOM 943 N N . LYS A 1 119 ? -16.511 9.175 22.506 1.00 58.78 119 LYS A N 1
ATOM 944 C CA . LYS A 1 119 ? -15.521 9.825 23.369 1.00 58.78 119 LYS A CA 1
ATOM 945 C C . LYS A 1 119 ? -15.926 9.617 24.832 1.00 58.78 119 LYS A C 1
ATOM 947 O O . LYS A 1 119 ? -16.677 10.416 25.381 1.00 58.78 119 LYS A O 1
ATOM 952 N N . THR A 1 120 ? -15.437 8.571 25.493 1.00 56.88 120 THR A N 1
ATOM 953 C CA . THR A 1 120 ? -15.426 8.527 26.964 1.00 56.88 120 THR A CA 1
ATOM 954 C C . THR A 1 120 ? -14.327 9.453 27.463 1.00 56.88 120 THR A C 1
ATOM 956 O O . THR A 1 120 ? -13.260 9.020 27.893 1.00 56.88 120 THR A O 1
ATOM 959 N N . THR A 1 121 ? -14.590 10.752 27.368 1.00 58.62 121 THR A N 1
ATOM 960 C CA . THR A 1 121 ? -13.877 11.772 28.125 1.00 58.62 121 THR A CA 1
ATOM 961 C C . THR A 1 121 ? -14.315 11.607 29.579 1.00 58.62 121 THR A C 1
ATOM 963 O O . THR A 1 121 ? -15.354 12.121 29.979 1.00 58.62 121 THR A O 1
ATOM 966 N N . LYS A 1 122 ? -13.568 10.819 30.360 1.00 50.31 122 LYS A N 1
ATOM 967 C CA . LYS A 1 122 ? -13.596 10.960 31.817 1.00 50.31 122 LYS A CA 1
ATOM 968 C C . LYS A 1 122 ? -12.818 12.236 32.144 1.00 50.31 122 LYS A C 1
ATOM 970 O O . LYS A 1 122 ? -11.592 12.228 32.062 1.00 50.31 122 LYS A O 1
ATOM 975 N N . LEU A 1 123 ? -13.552 13.313 32.410 1.00 53.97 123 LEU A N 1
ATOM 976 C CA . LEU A 1 123 ? -13.106 14.455 33.209 1.00 53.97 123 LEU A CA 1
ATOM 977 C C . LEU A 1 123 ? -13.652 14.257 34.623 1.00 53.97 123 LEU A C 1
ATOM 979 O O . LEU A 1 123 ? -14.828 13.836 34.719 1.00 53.97 123 LEU A O 1
#

Radius of gyration: 20.13 Å; chains: 1; bounding box: 42×31×68 Å

Sequence (123 aa):
DYFHGLVMSTATPLVLLVLMYVGRTITRDTGIRGTLDYLILTVTFMVLPTATTLSCNTWLCETLDTSDEEDKAYLVSDYSIECNTPRHEMFKLYAAVMIIIYPIGIPLFYSYMLMNRPKTTKL

Secondary structure (DSSP, 8-state):
-HHHHHHHHHHHHHHHHHHHHHHHHH---HHHHHHHHHHHHHHHHHHHHHHHHHHHHTT-EEEE--SSSS-EEEETTEEEEETTSHHHHHHHHHHHHHHHIIIIIHHHHHHHHHHTS------

Organism: NCBI:txid124430

pLDDT: mean 71.71, std 8.53, range [50.0, 87.06]